Protein AF-A0A6V7I7L4-F1 (afdb_monomer)

Nearest PDB structures (foldseek):
  5f0a-assembly1_A  TM=7.746E-01  e=5.379E-04  Plasmodium vivax Sal-1
  8x5l-assembly1_A  TM=7.995E-01  e=1.023E-03  Homo sapiens
  5dzc-assembly1_A-2  TM=7.788E-01  e=6.957E-04  Plasmodium vivax Sal-1
  8x5l-assembly2_B  TM=7.784E-01  e=5.737E-04  Homo sapiens
  4c34-assembly1_A  TM=7.798E-01  e=6.957E-04  Bos taurus

Radius of gyration: 16.45 Å; Cα contacts (8 Å, |Δi|>4): 94; chains: 1; bounding box: 52×28×36 Å

Foldseek 3Di:
DDPPDPPDPPCPPCVLVVVLVVVVPDDDDPVQKDFDAWPDQDPQATWTWIARNVPRDIDIDGDDDPVSCVVVVCVVVVVVVVVVLVVVLVVVDVPDDHDSDDDDDD

Secondary structure (DSSP, 8-state):
-------------THHHHHHHHHTTS---GGGEEEEEEEEEETTEEEEEEEETTT--EEEEEE--HHHHHHTT-HHHHHHHHHHHHHHTTTT-TTSPPP-------

Solvent-accessible surface area (backbone atoms only — not comparable to full-atom values): 6859 Å² total; per-residue (Å²): 133,86,83,76,72,79,88,62,80,81,70,75,64,63,61,68,56,62,51,41,71,60,50,80,77,50,90,71,54,74,83,54,40,46,81,74,48,77,77,46,77,58,95,88,29,37,30,29,38,25,29,35,65,92,78,65,48,78,46,76,47,76,47,70,58,68,68,62,35,59,77,65,72,38,58,67,59,52,55,49,53,52,51,52,41,61,59,54,42,74,72,59,48,92,90,53,91,68,69,88,80,89,73,80,79,135

InterPro domains:
  IPR000719 Protein kinase domain [PF00069] (34-105)
  IPR000719 Protein kinase domain [PS50011] (33-106)
  IPR011009 Protein kinase-like domain superfamily [SSF56112] (16-106)
  IPR017441 Protein kinase, ATP binding site [PS00107] (39-62)
  IPR050236 Serine/threonine-protein kinases, AGC [PTHR24356] (18-106)

Organism: NCBI:txid1563983

pLDDT: mean 81.62, std 20.71, range [37.12, 98.44]

Sequence (106 aa):
VVYESPSRPLQYRDSAYESRRHSQMTGMTLDNFRLLSVLGRGHFGKVILSQYRNTGEYFAIKALKKGDIIARDEVESLLSEKRIFEVANTTRHPFLVNLFACFQTE

Structure (mmCIF, N/CA/C/O backbone):
data_AF-A0A6V7I7L4-F1
#
_entry.id   AF-A0A6V7I7L4-F1
#
loop_
_atom_site.group_PDB
_atom_site.id
_atom_site.type_symbol
_atom_site.label_atom_id
_atom_site.label_alt_id
_atom_site.label_comp_id
_atom_site.label_asym_id
_atom_site.label_entity_id
_atom_site.label_seq_id
_atom_site.pdbx_PDB_ins_code
_atom_site.Cartn_x
_atom_site.Cartn_y
_atom_site.Cartn_z
_atom_site.occupancy
_atom_site.B_iso_or_equiv
_atom_site.auth_seq_id
_atom_site.auth_comp_id
_atom_site.auth_asym_id
_atom_site.auth_atom_id
_atom_site.pdbx_PDB_model_num
ATOM 1 N N . VAL A 1 1 ? -40.081 15.263 5.969 1.00 40.69 1 VAL A N 1
ATOM 2 C CA . VAL A 1 1 ? -39.407 13.978 6.262 1.00 40.69 1 VAL A CA 1
ATOM 3 C C . VAL A 1 1 ? -38.221 14.300 7.145 1.00 40.69 1 VAL A C 1
ATOM 5 O O . VAL A 1 1 ? -37.314 14.983 6.690 1.00 40.69 1 VAL A O 1
ATOM 8 N N . VAL A 1 2 ? -38.300 13.953 8.428 1.00 37.12 2 VAL A N 1
ATOM 9 C CA . VAL A 1 2 ? -37.201 14.157 9.378 1.00 37.12 2 VAL A CA 1
ATOM 10 C C . VAL A 1 2 ? -36.126 13.134 9.022 1.00 37.12 2 VAL A C 1
ATOM 12 O O . VAL A 1 2 ? -36.387 11.936 9.078 1.00 37.12 2 VAL A O 1
ATOM 15 N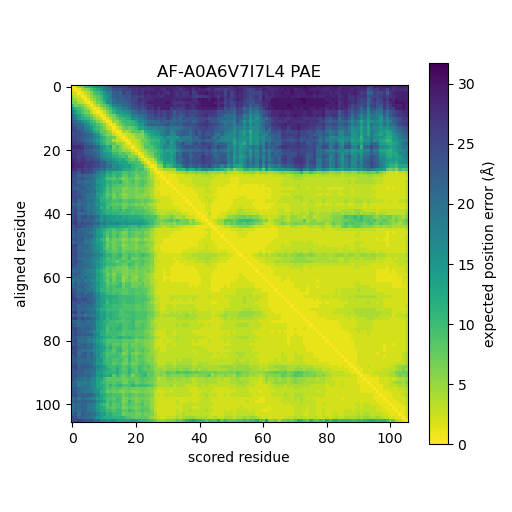 N . TYR A 1 3 ? -34.955 13.592 8.582 1.00 38.81 3 TYR A N 1
ATOM 16 C CA . TYR A 1 3 ? -33.780 12.729 8.507 1.00 38.81 3 TYR A CA 1
ATOM 17 C C . TYR A 1 3 ? -33.275 12.546 9.939 1.00 38.81 3 TYR A C 1
ATOM 19 O O . TYR A 1 3 ? -32.570 13.401 10.471 1.00 38.81 3 TYR A O 1
ATOM 27 N N . GLU A 1 4 ? -33.677 11.455 10.588 1.00 37.50 4 GLU A N 1
ATOM 28 C CA . GLU A 1 4 ? -32.978 10.987 11.779 1.00 37.50 4 GLU A CA 1
ATOM 29 C C . GLU A 1 4 ? -31.619 10.446 11.339 1.00 37.50 4 GLU A C 1
ATOM 31 O O . GLU A 1 4 ? -31.506 9.380 10.730 1.00 37.50 4 GLU A O 1
ATOM 36 N N . SER A 1 5 ? -30.571 11.218 11.614 1.00 41.53 5 SER A N 1
ATOM 37 C CA . SER A 1 5 ? -29.198 10.738 11.522 1.00 41.53 5 SER A CA 1
ATOM 38 C C . SER A 1 5 ? -29.043 9.552 12.478 1.00 41.53 5 SER A C 1
ATOM 40 O O . SER A 1 5 ? -29.268 9.734 13.677 1.00 41.53 5 SER A O 1
ATOM 42 N N . PRO A 1 6 ? -28.649 8.351 12.015 1.00 43.12 6 PRO A N 1
ATOM 43 C CA . PRO A 1 6 ? -28.367 7.258 12.927 1.00 43.12 6 PRO A CA 1
ATOM 44 C C . PRO A 1 6 ? -27.200 7.677 13.822 1.00 43.12 6 PRO A C 1
ATOM 46 O O . PRO A 1 6 ? -26.060 7.818 13.382 1.00 43.12 6 PRO A O 1
ATOM 49 N N . SER A 1 7 ? -27.505 7.884 15.099 1.00 45.16 7 SER A N 1
ATOM 50 C CA . SER A 1 7 ? -26.589 8.174 16.197 1.00 45.16 7 SER A CA 1
ATOM 51 C C . SER A 1 7 ? -25.777 6.930 16.560 1.00 45.16 7 SER A C 1
ATOM 53 O O . SER A 1 7 ? -25.803 6.424 17.677 1.00 45.16 7 SER A O 1
ATOM 55 N N . ARG A 1 8 ? -25.011 6.415 15.598 1.00 38.78 8 ARG A N 1
ATOM 56 C CA . ARG A 1 8 ? -23.811 5.644 15.904 1.00 38.78 8 ARG A CA 1
ATOM 57 C C . ARG A 1 8 ? -22.645 6.567 15.606 1.00 38.78 8 ARG A C 1
ATOM 59 O O . ARG A 1 8 ? -22.391 6.827 14.430 1.00 38.78 8 ARG A O 1
ATOM 66 N N . PRO A 1 9 ? -21.925 7.067 16.625 1.00 38.00 9 PRO A N 1
ATOM 67 C CA . PRO A 1 9 ? -20.600 7.578 16.357 1.00 38.00 9 PRO A CA 1
ATOM 68 C C . PRO A 1 9 ? -19.876 6.438 15.644 1.00 38.00 9 PRO A C 1
ATOM 70 O O . PRO A 1 9 ? -19.789 5.329 16.180 1.00 38.00 9 PRO A O 1
ATOM 73 N N . LEU A 1 10 ? -19.399 6.680 14.425 1.00 40.56 10 LEU A N 1
ATOM 74 C CA . LEU A 1 10 ? -18.286 5.912 13.898 1.00 40.56 10 LEU A CA 1
ATOM 75 C C . LEU A 1 10 ? -17.142 6.191 14.872 1.00 40.56 10 LEU A C 1
ATOM 77 O O . LEU A 1 10 ? -16.361 7.118 14.682 1.00 40.56 10 LEU A O 1
ATOM 81 N N . GLN A 1 11 ? -17.091 5.436 15.971 1.00 39.91 11 GLN A N 1
ATOM 82 C CA . GLN A 1 11 ? -15.882 5.269 16.746 1.00 39.91 11 GLN A CA 1
ATOM 83 C C . GLN A 1 11 ? -14.930 4.575 15.782 1.00 39.91 11 GLN A C 1
ATOM 85 O O . GLN A 1 11 ? -14.872 3.348 15.711 1.00 39.91 11 GLN A O 1
ATOM 90 N N . TYR A 1 12 ? -14.257 5.373 14.955 1.00 46.50 12 TYR A N 1
ATOM 91 C CA . TYR A 1 12 ? -13.029 4.988 14.297 1.00 46.50 12 TYR A CA 1
ATOM 92 C C . TYR A 1 12 ? -12.099 4.620 15.448 1.00 46.50 12 TYR A C 1
ATOM 94 O O . TYR A 1 12 ? -11.525 5.498 16.090 1.00 46.50 12 TYR A O 1
ATOM 102 N N . ARG A 1 13 ? -12.128 3.341 15.845 1.00 47.03 13 ARG A N 1
ATOM 103 C CA . ARG A 1 13 ? -11.440 2.862 17.037 1.00 47.03 13 ARG A CA 1
ATOM 104 C C . ARG A 1 13 ? -9.982 3.267 16.882 1.00 47.03 13 ARG A C 1
ATOM 106 O O . ARG A 1 13 ? -9.327 2.932 15.898 1.00 47.03 13 ARG A O 1
ATOM 113 N N . ASP A 1 14 ? -9.481 3.981 17.879 1.00 52.31 14 ASP A N 1
ATOM 114 C CA . ASP A 1 14 ? -8.089 4.421 17.977 1.00 52.31 14 ASP A CA 1
ATOM 115 C C . ASP A 1 14 ? -7.121 3.231 18.205 1.00 52.31 14 ASP A C 1
ATOM 117 O O . ASP A 1 14 ? -5.934 3.414 18.466 1.00 52.31 14 ASP A O 1
ATOM 121 N N . SER A 1 15 ? -7.595 1.986 18.057 1.00 51.31 15 SER A N 1
ATOM 122 C CA . SER A 1 15 ? -6.812 0.745 18.116 1.00 51.31 15 SER A CA 1
ATOM 123 C C . SER A 1 15 ? -5.697 0.706 17.067 1.00 51.31 15 SER A C 1
ATOM 125 O O . SER A 1 15 ? -4.597 0.222 17.344 1.00 51.31 15 SER A O 1
ATOM 127 N N . ALA A 1 16 ? -5.913 1.325 15.904 1.00 51.28 16 ALA A N 1
ATOM 128 C CA . ALA A 1 16 ? -4.873 1.524 14.900 1.00 51.28 16 ALA A CA 1
ATOM 129 C C . ALA A 1 16 ? -3.788 2.532 15.348 1.00 51.28 16 ALA A C 1
ATOM 131 O O . ALA A 1 16 ? -2.686 2.547 14.795 1.00 51.28 16 ALA A O 1
ATOM 132 N N . TYR A 1 17 ? -4.057 3.418 16.319 1.00 52.59 17 TYR A N 1
ATOM 133 C CA . TYR A 1 17 ? -3.048 4.321 16.894 1.00 52.59 17 TYR A CA 1
ATOM 134 C C . TYR A 1 17 ? -2.179 3.651 17.951 1.00 52.59 17 TYR A C 1
ATOM 136 O O . TYR A 1 17 ? -0.958 3.779 17.882 1.00 52.59 17 TYR A O 1
ATOM 144 N N . GLU A 1 18 ? -2.763 2.872 18.858 1.00 53.34 18 GLU A N 1
ATOM 145 C CA . GLU A 1 18 ? -1.975 2.094 19.823 1.00 53.34 18 GLU A CA 1
ATOM 146 C C . GLU A 1 18 ? -1.115 1.035 19.117 1.00 53.34 18 GLU A C 1
ATOM 148 O O . GLU A 1 18 ? 0.079 0.903 19.396 1.00 53.34 18 GLU A O 1
ATOM 153 N N . SER A 1 19 ? -1.666 0.379 18.090 1.00 52.88 19 SER A N 1
ATOM 154 C CA . SER A 1 19 ? -0.928 -0.584 17.260 1.00 52.88 19 SER A CA 1
ATOM 155 C C . SER A 1 19 ? 0.261 0.042 16.516 1.00 52.88 19 SER A C 1
ATOM 157 O O . SER A 1 19 ? 1.257 -0.637 16.260 1.00 52.88 19 SER A O 1
ATOM 159 N N . ARG A 1 20 ? 0.207 1.349 16.207 1.00 54.81 20 ARG A N 1
ATOM 160 C CA . ARG A 1 20 ? 1.286 2.085 15.520 1.00 54.81 20 ARG A CA 1
ATOM 161 C C . ARG A 1 20 ? 2.528 2.296 16.376 1.00 54.81 20 ARG A C 1
ATOM 163 O O . ARG A 1 20 ? 3.628 2.246 15.833 1.00 54.81 20 ARG A O 1
ATOM 170 N N . ARG A 1 21 ? 2.382 2.495 17.692 1.00 52.31 21 ARG A N 1
ATOM 171 C CA . ARG A 1 21 ? 3.539 2.606 18.603 1.00 52.31 21 ARG A CA 1
ATOM 172 C C . ARG A 1 21 ? 4.337 1.301 18.661 1.00 52.31 21 ARG A C 1
ATOM 174 O O . ARG A 1 21 ? 5.554 1.355 18.775 1.00 52.31 21 ARG A O 1
ATOM 181 N N . HIS A 1 22 ? 3.669 0.156 18.521 1.00 47.00 22 HIS A N 1
ATOM 182 C CA . HIS A 1 22 ? 4.328 -1.152 18.450 1.00 47.00 22 HIS A CA 1
ATOM 183 C C . HIS A 1 22 ? 4.889 -1.463 17.052 1.00 47.00 22 HIS A C 1
ATOM 185 O O . HIS A 1 22 ? 5.994 -1.985 16.924 1.00 47.00 22 HIS A O 1
ATOM 191 N N . SER A 1 23 ? 4.157 -1.105 15.993 1.00 50.69 23 SER A N 1
ATOM 192 C CA . SER A 1 23 ? 4.523 -1.426 14.607 1.00 50.69 23 SER A CA 1
ATOM 193 C C . SER A 1 23 ? 5.687 -0.604 14.047 1.00 50.69 23 SER A C 1
ATOM 195 O O . SER A 1 23 ? 6.407 -1.119 13.194 1.00 50.69 23 SER A O 1
ATOM 197 N N . GLN A 1 24 ? 5.873 0.656 14.460 1.00 51.66 24 GLN A N 1
ATOM 198 C CA . GLN A 1 24 ? 6.946 1.491 13.902 1.00 51.66 24 GLN A CA 1
ATOM 199 C C . GLN A 1 24 ? 8.352 1.060 14.351 1.00 51.66 24 GLN A C 1
ATOM 201 O O . GLN A 1 24 ? 9.328 1.510 13.760 1.00 51.66 24 GLN A O 1
ATOM 206 N N . MET A 1 25 ? 8.472 0.182 15.356 1.00 51.09 25 MET A N 1
ATOM 207 C CA . MET A 1 25 ? 9.769 -0.226 15.904 1.00 51.09 25 MET A CA 1
ATOM 208 C C . MET A 1 25 ? 10.219 -1.647 15.538 1.00 51.09 25 MET A C 1
ATOM 210 O O . MET A 1 25 ? 11.381 -1.963 15.773 1.00 51.09 25 MET A O 1
ATOM 214 N N . THR A 1 26 ? 9.375 -2.505 14.944 1.00 53.09 26 THR A N 1
ATOM 215 C CA . THR A 1 26 ? 9.774 -3.891 14.618 1.00 53.09 26 THR A CA 1
ATOM 216 C C . THR A 1 26 ? 9.117 -4.444 13.345 1.00 53.09 26 THR A C 1
ATOM 218 O O . THR A 1 26 ? 7.898 -4.498 13.232 1.00 53.09 26 THR A O 1
ATOM 221 N N . GLY A 1 27 ? 9.965 -4.856 12.393 1.00 70.31 27 GLY A N 1
ATOM 222 C CA . GLY A 1 27 ? 9.777 -5.900 11.370 1.00 70.31 27 GLY A CA 1
ATOM 223 C C . GLY A 1 27 ? 8.366 -6.301 10.932 1.00 70.31 27 GLY A C 1
ATOM 224 O O . GLY A 1 27 ? 8.051 -7.486 10.981 1.00 70.31 27 GLY A O 1
ATOM 225 N N . MET A 1 28 ? 7.529 -5.368 10.470 1.00 85.12 28 MET A N 1
ATOM 226 C CA . MET A 1 28 ? 6.257 -5.753 9.861 1.00 85.12 28 MET A CA 1
ATOM 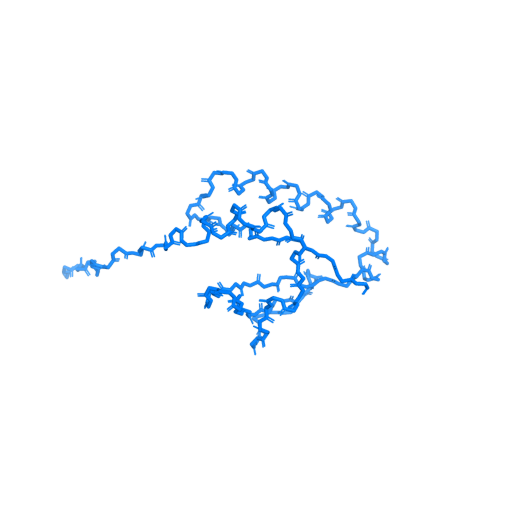227 C C . MET A 1 28 ? 6.501 -6.450 8.520 1.00 85.12 28 MET A C 1
ATOM 229 O O . MET A 1 28 ? 7.163 -5.905 7.637 1.00 85.12 28 MET A O 1
ATOM 233 N N . THR A 1 29 ? 5.933 -7.640 8.367 1.00 91.94 29 THR A N 1
ATOM 234 C CA . THR A 1 29 ? 6.012 -8.456 7.157 1.00 91.94 29 THR A CA 1
ATOM 235 C C . THR A 1 29 ? 4.617 -8.825 6.664 1.00 91.94 29 THR A C 1
ATOM 237 O O . THR A 1 29 ? 3.600 -8.603 7.331 1.00 91.94 29 THR A O 1
ATOM 240 N N . LEU A 1 30 ? 4.559 -9.429 5.477 1.00 93.69 30 LEU A N 1
ATOM 241 C CA . LEU A 1 30 ? 3.307 -9.920 4.911 1.00 93.69 30 LEU A CA 1
ATOM 242 C C . LEU A 1 30 ? 2.655 -11.002 5.791 1.00 93.69 30 LEU A C 1
ATOM 244 O O . LEU A 1 30 ? 1.429 -11.096 5.823 1.00 93.69 30 LEU A O 1
ATOM 248 N N . ASP A 1 31 ? 3.447 -11.762 6.552 1.00 94.31 31 ASP A N 1
ATOM 249 C CA . ASP A 1 31 ? 2.965 -12.863 7.396 1.00 94.31 31 ASP A CA 1
ATOM 250 C C . ASP A 1 31 ? 2.105 -12.383 8.563 1.00 94.31 31 ASP A C 1
ATOM 252 O O . ASP A 1 31 ? 1.226 -13.110 9.038 1.00 94.31 31 ASP A O 1
ATOM 256 N N . ASN A 1 32 ? 2.285 -11.129 8.991 1.00 93.88 32 ASN A N 1
ATOM 257 C CA . ASN A 1 32 ? 1.429 -10.522 10.004 1.00 93.88 32 ASN A CA 1
ATOM 258 C C . ASN A 1 32 ? -0.007 -10.288 9.508 1.00 93.88 32 ASN A C 1
ATOM 260 O O . ASN A 1 32 ? -0.883 -9.945 10.307 1.00 93.88 32 ASN A O 1
ATOM 264 N N . PHE A 1 33 ? -0.272 -10.485 8.216 1.00 95.81 33 PHE A N 1
ATOM 265 C CA . PHE A 1 33 ? -1.573 -10.286 7.605 1.00 95.81 33 PHE A CA 1
ATOM 266 C C . PHE A 1 33 ? -2.158 -11.598 7.088 1.00 95.81 33 PHE A C 1
ATOM 268 O O . PHE A 1 33 ? -1.480 -12.488 6.575 1.00 95.81 33 PHE A O 1
ATOM 275 N N . ARG A 1 34 ? -3.477 -11.713 7.202 1.00 98.00 34 ARG A N 1
ATOM 276 C CA . ARG A 1 34 ? -4.266 -12.703 6.479 1.00 98.00 34 ARG A CA 1
ATOM 277 C C . ARG A 1 34 ? -4.854 -12.025 5.249 1.00 98.00 34 ARG A C 1
ATOM 279 O O . ARG A 1 34 ? -5.705 -11.151 5.388 1.00 98.00 34 ARG A O 1
ATOM 286 N N . LEU A 1 35 ? -4.417 -12.430 4.061 1.00 97.81 35 LEU A N 1
ATOM 287 C CA . LEU A 1 35 ? -4.961 -11.932 2.796 1.00 97.81 35 LEU A CA 1
ATOM 288 C C . LEU A 1 35 ? -6.326 -12.583 2.538 1.00 97.81 35 LEU A C 1
ATOM 290 O O . LEU A 1 35 ? -6.439 -13.806 2.594 1.00 97.81 35 LEU A O 1
ATOM 294 N N . LEU A 1 36 ? -7.358 -11.776 2.287 1.00 98.19 36 LEU A N 1
ATOM 295 C CA . LEU A 1 36 ? -8.744 -12.247 2.193 1.00 98.19 36 LEU A CA 1
ATOM 296 C C . LEU A 1 36 ? -9.268 -12.216 0.760 1.00 98.19 36 LEU A C 1
ATOM 298 O O . LEU A 1 36 ? -9.649 -13.246 0.213 1.00 98.19 36 LEU A O 1
ATOM 302 N N . SER A 1 37 ? -9.295 -11.038 0.140 1.00 98.31 37 SER A N 1
ATOM 303 C CA . SER A 1 37 ? -9.868 -10.864 -1.195 1.00 98.31 37 SER A CA 1
ATOM 304 C C . SER A 1 37 ? -9.204 -9.719 -1.946 1.00 98.31 37 SER A C 1
ATOM 306 O O . SER A 1 37 ? -8.545 -8.859 -1.365 1.00 98.31 37 SER A O 1
ATOM 308 N N . VAL A 1 38 ? -9.348 -9.710 -3.269 1.00 98.38 38 VAL A N 1
ATOM 309 C CA . VAL A 1 38 ? -8.831 -8.620 -4.100 1.00 98.38 38 VAL A CA 1
ATOM 310 C C . VAL A 1 38 ? -9.908 -7.558 -4.237 1.00 98.38 38 VAL A C 1
ATOM 312 O O . VAL A 1 38 ? -10.984 -7.851 -4.746 1.00 98.38 38 VAL A O 1
ATOM 315 N N . LEU A 1 39 ? -9.592 -6.336 -3.814 1.00 98.00 39 LEU A N 1
ATOM 316 C CA . LEU A 1 39 ? -10.475 -5.175 -3.927 1.00 98.00 39 LEU A CA 1
ATOM 317 C C . LEU A 1 39 ? -10.339 -4.486 -5.288 1.00 98.00 39 LEU A C 1
ATOM 319 O O . LEU A 1 39 ? -11.307 -3.940 -5.803 1.00 98.00 39 LEU A O 1
ATOM 323 N N . GLY A 1 40 ? -9.146 -4.525 -5.886 1.00 97.62 40 GLY A N 1
ATOM 324 C CA . GLY A 1 40 ? -8.894 -3.877 -7.169 1.00 97.62 40 GLY A CA 1
ATOM 325 C C . GLY A 1 40 ? -7.590 -4.315 -7.826 1.00 97.62 40 GLY A C 1
ATOM 326 O O . GLY A 1 40 ? -6.664 -4.799 -7.169 1.00 97.62 40 GLY A O 1
ATOM 327 N N . ARG A 1 41 ? -7.531 -4.153 -9.149 1.00 97.00 41 ARG A N 1
ATOM 328 C CA . ARG A 1 41 ? -6.339 -4.345 -9.983 1.00 97.00 41 ARG A CA 1
ATOM 329 C C . ARG A 1 41 ? -6.265 -3.190 -10.970 1.00 97.00 41 ARG A C 1
ATOM 331 O O . ARG A 1 41 ? -7.281 -2.847 -11.565 1.00 97.00 41 ARG A O 1
ATOM 338 N N . GLY A 1 42 ? -5.085 -2.620 -11.159 1.00 92.75 42 GLY A N 1
ATOM 339 C CA . GLY A 1 42 ? -4.890 -1.554 -12.131 1.00 92.75 42 GLY A CA 1
ATOM 340 C C . GLY A 1 42 ? -3.422 -1.244 -12.368 1.00 92.75 42 GLY A C 1
ATOM 341 O O . GLY A 1 42 ? -2.538 -1.971 -11.913 1.00 92.75 42 GLY A O 1
ATOM 342 N N . HIS A 1 43 ? -3.177 -0.133 -13.064 1.00 87.38 43 HIS A N 1
ATOM 343 C CA . HIS A 1 43 ? -1.828 0.344 -13.374 1.00 87.38 43 HIS A CA 1
ATOM 344 C C . HIS A 1 43 ? -0.959 0.499 -12.117 1.00 87.38 43 HIS A C 1
ATOM 346 O O . HIS A 1 43 ? 0.211 0.127 -12.127 1.00 87.38 43 HIS A O 1
ATOM 352 N N . PHE A 1 44 ? -1.572 0.962 -11.024 1.00 82.62 44 PHE A N 1
ATOM 353 C CA . PHE A 1 44 ? -0.943 1.204 -9.723 1.00 82.62 44 PHE A CA 1
ATOM 354 C C . PHE A 1 44 ? -0.852 -0.047 -8.832 1.00 82.62 44 PHE A C 1
ATOM 356 O O . PHE A 1 44 ? -0.713 0.069 -7.615 1.00 82.62 44 PHE A O 1
ATOM 363 N N . GLY A 1 45 ? -0.979 -1.243 -9.409 1.00 94.00 45 GLY A N 1
ATOM 364 C CA . GLY A 1 45 ? -0.827 -2.510 -8.701 1.00 94.00 45 GLY A CA 1
ATOM 365 C C . GLY A 1 45 ? -2.138 -3.170 -8.277 1.00 94.00 45 GLY A C 1
ATOM 366 O O . GLY A 1 45 ? -3.208 -2.968 -8.861 1.00 94.00 45 GLY A O 1
ATOM 367 N N . LYS A 1 46 ? -2.031 -4.041 -7.271 1.00 97.62 46 LYS A N 1
ATOM 368 C CA . LYS A 1 46 ? -3.120 -4.888 -6.770 1.00 97.62 46 LYS A CA 1
ATOM 369 C C . LYS A 1 46 ? -3.475 -4.479 -5.348 1.00 97.62 46 LYS A C 1
ATOM 371 O O . LYS A 1 46 ? -2.606 -4.469 -4.485 1.00 97.62 46 LYS A O 1
ATOM 376 N N . VAL A 1 47 ? -4.749 -4.206 -5.090 1.00 98.19 47 VAL A N 1
ATOM 377 C CA . VAL A 1 47 ? -5.238 -3.867 -3.748 1.00 98.19 47 VAL A CA 1
ATOM 378 C C . VAL A 1 47 ? -5.937 -5.077 -3.142 1.00 98.19 47 VAL A C 1
ATOM 380 O O . VAL A 1 47 ? -6.846 -5.646 -3.750 1.00 98.19 47 VAL A O 1
ATOM 383 N N . ILE A 1 48 ? -5.498 -5.489 -1.956 1.00 98.44 48 ILE A N 1
ATOM 384 C CA . ILE A 1 48 ? -5.937 -6.715 -1.284 1.00 98.44 48 ILE A CA 1
ATOM 385 C C . ILE A 1 48 ? -6.540 -6.358 0.076 1.00 98.44 48 ILE A C 1
ATOM 387 O O . ILE A 1 48 ? -5.866 -5.756 0.913 1.00 98.44 48 ILE A O 1
ATOM 391 N N . LEU A 1 49 ? -7.787 -6.766 0.316 1.00 98.44 49 LEU A N 1
ATOM 392 C CA . LEU A 1 49 ? -8.386 -6.751 1.646 1.00 98.44 49 LEU A CA 1
ATOM 393 C C . LEU A 1 49 ? -7.636 -7.747 2.522 1.00 98.44 49 LEU A C 1
ATOM 395 O O . LEU A 1 49 ? -7.546 -8.931 2.190 1.00 98.44 49 LEU A O 1
ATOM 399 N N . SER A 1 50 ? -7.114 -7.261 3.636 1.00 98.25 50 SER A N 1
ATOM 400 C CA . SER A 1 50 ? -6.264 -8.034 4.528 1.00 98.25 50 SER A CA 1
ATOM 401 C C . SER A 1 50 ? -6.653 -7.777 5.972 1.00 98.25 50 SER A C 1
ATOM 403 O O . SER A 1 50 ? -7.005 -6.660 6.332 1.00 98.25 50 SER A O 1
ATOM 405 N N . GLN A 1 51 ? -6.581 -8.804 6.807 1.00 96.88 51 GLN A N 1
ATOM 406 C CA . GLN A 1 51 ? -6.799 -8.678 8.242 1.00 96.88 51 GLN A CA 1
ATOM 407 C C . GLN A 1 51 ? -5.454 -8.738 8.963 1.00 96.88 51 GLN A C 1
ATOM 409 O O . GLN A 1 51 ? -4.696 -9.689 8.766 1.00 96.88 51 GLN A O 1
ATOM 414 N N . TYR A 1 52 ? -5.149 -7.743 9.794 1.00 94.44 52 TYR A N 1
ATOM 415 C CA . TYR A 1 52 ? -3.970 -7.773 10.652 1.00 94.44 52 TYR A CA 1
ATOM 416 C C . TYR A 1 52 ? -4.187 -8.802 11.759 1.00 94.44 52 TYR A C 1
ATOM 418 O O . TYR A 1 52 ? -5.143 -8.710 12.527 1.00 94.44 52 TYR A O 1
ATOM 426 N N . ARG A 1 53 ? -3.317 -9.812 11.833 1.00 93.19 53 ARG A N 1
ATOM 427 C CA . ARG A 1 53 ? -3.524 -10.978 12.704 1.00 93.19 53 ARG A CA 1
ATOM 428 C C . ARG A 1 53 ? -3.556 -10.620 14.185 1.00 93.19 53 ARG A C 1
ATOM 430 O O . ARG A 1 53 ? -4.297 -11.251 14.926 1.00 93.19 53 ARG A O 1
ATOM 437 N N . ASN A 1 54 ? -2.772 -9.624 14.599 1.00 88.25 54 ASN A N 1
ATOM 438 C CA . ASN A 1 54 ? -2.641 -9.261 16.008 1.00 88.25 54 ASN A CA 1
ATOM 439 C C . ASN A 1 54 ? -3.918 -8.620 16.575 1.00 88.25 54 ASN A C 1
ATOM 441 O O . ASN A 1 54 ? -4.294 -8.899 17.706 1.00 88.25 54 ASN A O 1
ATOM 445 N N . THR A 1 55 ? -4.590 -7.764 15.797 1.00 88.88 55 THR A N 1
ATOM 446 C CA . THR A 1 55 ? -5.760 -7.003 16.279 1.00 88.88 55 THR A CA 1
ATOM 447 C C . THR A 1 55 ? -7.080 -7.439 1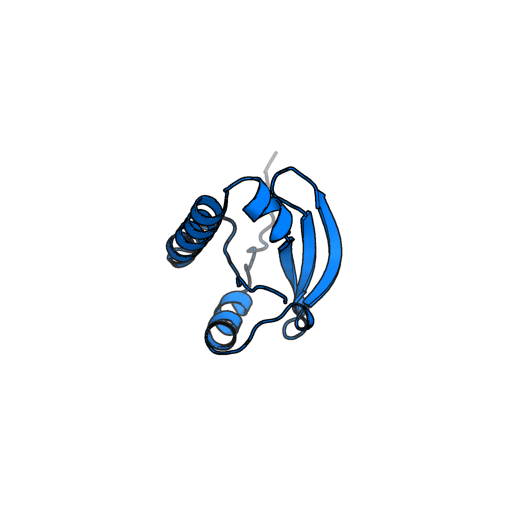5.656 1.00 88.88 55 THR A C 1
ATOM 449 O O . THR A 1 55 ? -8.144 -7.070 16.146 1.00 88.88 55 THR A O 1
ATOM 452 N N . GLY A 1 56 ? -7.039 -8.197 14.561 1.00 90.75 56 GLY A N 1
ATOM 453 C CA . GLY A 1 56 ? -8.218 -8.524 13.767 1.00 90.75 56 GLY A CA 1
ATOM 454 C C . GLY A 1 56 ? -8.747 -7.355 12.928 1.00 90.75 56 GLY A C 1
ATOM 455 O O . GLY A 1 56 ? -9.778 -7.515 12.272 1.00 90.75 56 GLY A O 1
ATOM 456 N N . GLU A 1 57 ? -8.067 -6.203 12.921 1.00 92.31 57 GLU A N 1
ATOM 457 C CA . GLU A 1 57 ? -8.452 -5.037 12.123 1.00 92.31 57 GLU A CA 1
ATOM 458 C C . GLU A 1 57 ? -8.226 -5.274 10.628 1.00 92.31 57 GLU A C 1
ATOM 460 O O . GLU A 1 57 ? -7.297 -5.971 10.212 1.00 92.31 57 GLU A O 1
ATOM 465 N N . TYR A 1 58 ? -9.088 -4.672 9.813 1.00 95.94 58 TYR A N 1
ATOM 466 C CA . TYR A 1 58 ? -9.054 -4.806 8.363 1.00 95.94 58 TYR A CA 1
ATOM 467 C C . TYR A 1 58 ? -8.318 -3.632 7.721 1.00 95.94 58 TYR A C 1
ATOM 469 O O . TYR A 1 58 ? -8.532 -2.475 8.073 1.00 95.94 58 TYR A O 1
ATOM 477 N N . PHE A 1 59 ? -7.496 -3.947 6.726 1.00 96.69 59 PHE A N 1
ATOM 478 C CA . PHE A 1 59 ? -6.690 -3.009 5.959 1.00 96.69 59 PHE A CA 1
ATOM 479 C C . PHE A 1 59 ? -6.769 -3.326 4.465 1.00 96.69 59 PHE A C 1
ATOM 481 O O . PHE A 1 59 ? -7.053 -4.454 4.055 1.00 96.69 59 PHE A O 1
ATOM 488 N N . ALA A 1 60 ? -6.464 -2.326 3.643 1.00 97.50 60 ALA A N 1
ATOM 489 C CA . ALA A 1 60 ? -6.212 -2.504 2.222 1.00 97.50 60 ALA A CA 1
ATOM 490 C C . ALA A 1 60 ? -4.698 -2.459 1.976 1.00 97.50 60 ALA A C 1
ATOM 492 O O . ALA A 1 60 ? -4.059 -1.439 2.221 1.00 97.50 60 ALA A O 1
ATOM 493 N N . ILE A 1 61 ? -4.121 -3.558 1.488 1.00 97.12 61 ILE A N 1
ATOM 494 C CA . ILE A 1 61 ? -2.704 -3.622 1.110 1.00 97.12 61 ILE A CA 1
ATOM 495 C C . ILE A 1 61 ? -2.587 -3.342 -0.387 1.00 97.12 61 ILE A C 1
ATOM 497 O O . ILE A 1 61 ? -3.103 -4.115 -1.197 1.00 97.12 61 ILE A O 1
ATOM 501 N N . LYS A 1 62 ? -1.895 -2.259 -0.758 1.00 96.94 62 LYS A N 1
ATOM 502 C CA . LYS A 1 62 ? -1.480 -1.971 -2.140 1.00 96.94 62 LYS A CA 1
ATOM 503 C C . LYS A 1 62 ? -0.164 -2.705 -2.417 1.00 96.94 62 LYS A C 1
ATOM 505 O O . LYS A 1 62 ? 0.885 -2.310 -1.923 1.00 96.94 62 LYS A O 1
ATOM 510 N N . ALA A 1 63 ? -0.231 -3.788 -3.186 1.00 96.88 63 ALA A N 1
ATOM 511 C CA . ALA A 1 63 ? 0.916 -4.590 -3.593 1.00 96.88 63 ALA A CA 1
ATOM 512 C C . ALA A 1 63 ? 1.410 -4.168 -4.985 1.00 96.88 63 ALA A C 1
ATOM 514 O O . ALA A 1 63 ? 0.653 -4.189 -5.963 1.00 96.88 63 ALA A O 1
ATOM 515 N N . LEU A 1 64 ? 2.694 -3.824 -5.060 1.00 96.50 64 LEU A N 1
ATOM 516 C CA . LEU A 1 64 ? 3.404 -3.408 -6.268 1.00 96.50 64 LEU A CA 1
ATOM 517 C C . LEU A 1 64 ? 4.554 -4.382 -6.543 1.00 96.50 64 LEU A C 1
ATOM 519 O O . LEU A 1 64 ? 5.214 -4.842 -5.612 1.00 96.50 64 LEU A O 1
ATOM 523 N N . LYS A 1 65 ? 4.806 -4.703 -7.814 1.00 95.31 65 LYS A N 1
ATOM 524 C CA . LYS A 1 65 ? 5.923 -5.570 -8.207 1.00 95.31 65 LYS A CA 1
ATOM 525 C C . LYS A 1 65 ? 7.167 -4.724 -8.462 1.00 95.31 65 LYS A C 1
ATOM 527 O O . LYS A 1 65 ? 7.130 -3.851 -9.322 1.00 95.31 65 LYS A O 1
ATOM 532 N N . LYS A 1 66 ? 8.279 -5.024 -7.778 1.00 94.69 66 LYS A N 1
ATOM 533 C CA . LYS A 1 66 ? 9.558 -4.303 -7.956 1.00 94.69 66 LYS A CA 1
ATOM 534 C C . LYS A 1 66 ? 10.014 -4.279 -9.420 1.00 94.69 66 LYS A C 1
ATOM 536 O O . LYS A 1 66 ? 10.402 -3.229 -9.910 1.00 94.69 66 LYS A O 1
ATOM 541 N N . GLY A 1 67 ? 9.907 -5.411 -10.122 1.00 95.19 67 GLY A N 1
ATOM 542 C CA . GLY A 1 67 ? 10.275 -5.507 -11.538 1.00 95.19 67 GLY A CA 1
ATOM 543 C C . GLY A 1 67 ? 9.490 -4.546 -12.436 1.00 95.19 67 GLY A C 1
ATOM 544 O O . GLY A 1 67 ? 10.091 -3.885 -13.275 1.00 95.19 67 GLY A O 1
ATOM 545 N N . ASP A 1 68 ? 8.180 -4.402 -12.210 1.00 94.88 68 ASP A N 1
ATOM 546 C CA . ASP A 1 68 ? 7.334 -3.490 -12.992 1.00 94.88 68 ASP A CA 1
ATOM 547 C C . ASP A 1 68 ? 7.690 -2.021 -12.714 1.00 94.88 68 ASP A C 1
ATOM 549 O O . ASP A 1 68 ? 7.712 -1.213 -13.636 1.00 94.88 68 ASP A O 1
ATOM 553 N N . ILE A 1 69 ? 8.000 -1.686 -11.456 1.00 95.75 69 ILE A N 1
ATOM 554 C CA . ILE A 1 69 ? 8.427 -0.335 -11.055 1.00 95.75 69 ILE A CA 1
ATOM 555 C C . ILE A 1 69 ? 9.757 0.028 -11.726 1.00 95.75 69 ILE A C 1
ATOM 557 O O . ILE A 1 69 ? 9.893 1.118 -12.272 1.00 95.75 69 ILE A O 1
ATOM 561 N N . ILE A 1 70 ? 10.728 -0.891 -11.705 1.00 96.00 70 ILE A N 1
ATOM 562 C CA . ILE A 1 70 ? 12.047 -0.690 -12.321 1.00 96.00 70 ILE A CA 1
ATOM 563 C C . ILE A 1 70 ? 11.915 -0.563 -13.840 1.00 96.00 70 ILE A C 1
ATOM 565 O O . ILE A 1 70 ? 12.486 0.346 -14.429 1.00 96.00 70 ILE A O 1
ATOM 569 N N . ALA A 1 71 ? 11.129 -1.433 -14.479 1.00 96.38 71 ALA A N 1
ATOM 570 C CA . ALA A 1 71 ? 10.934 -1.411 -15.928 1.00 96.38 71 ALA A CA 1
ATOM 571 C C . ALA A 1 71 ? 10.289 -0.110 -16.441 1.00 96.38 71 ALA A C 1
ATOM 573 O O . ALA A 1 71 ? 10.434 0.215 -17.617 1.00 96.38 71 ALA A O 1
ATOM 574 N N . ARG A 1 72 ? 9.570 0.617 -15.577 1.00 95.12 72 ARG A N 1
ATOM 575 C CA . ARG A 1 72 ? 8.924 1.900 -15.889 1.00 95.12 72 ARG A CA 1
ATOM 576 C C . ARG A 1 72 ? 9.709 3.123 -15.415 1.00 95.12 72 ARG A C 1
ATOM 578 O O . ARG A 1 72 ? 9.236 4.231 -15.626 1.00 95.12 72 ARG A O 1
ATOM 585 N N . ASP A 1 73 ? 10.861 2.927 -14.774 1.00 96.94 73 ASP A N 1
ATOM 586 C CA . ASP A 1 73 ? 11.652 3.998 -14.154 1.00 96.94 73 ASP A CA 1
ATOM 587 C C . ASP A 1 73 ? 10.862 4.815 -13.101 1.00 96.94 73 ASP A C 1
ATOM 589 O O . ASP A 1 73 ? 11.017 6.021 -12.940 1.00 96.94 73 ASP A O 1
ATOM 593 N N . GLU A 1 74 ? 9.971 4.150 -12.351 1.00 96.62 74 GLU A N 1
ATOM 594 C CA . GLU A 1 74 ? 9.050 4.797 -11.394 1.00 96.62 74 GLU A CA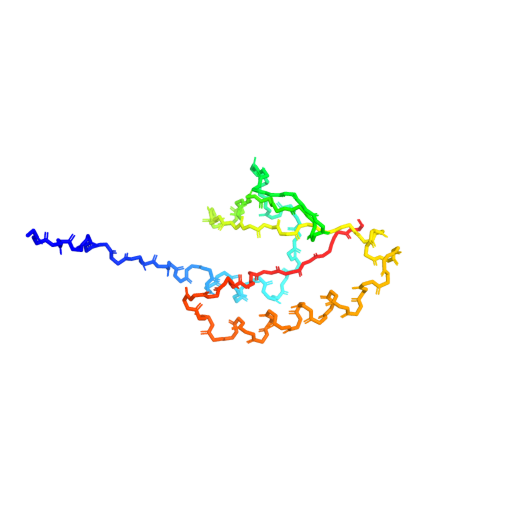 1
ATOM 595 C C . GLU A 1 74 ? 9.544 4.745 -9.932 1.00 96.62 74 GLU A C 1
ATOM 597 O O . GLU A 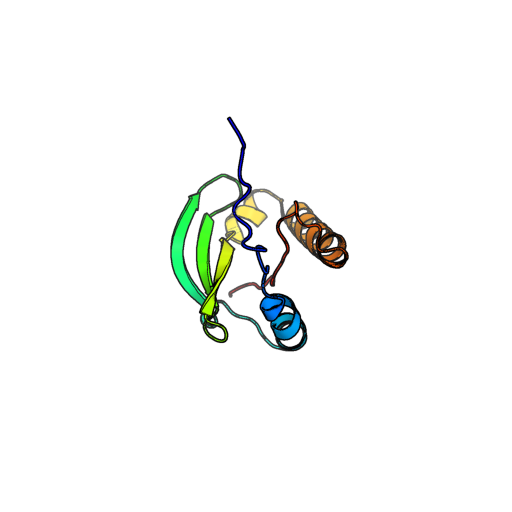1 74 ? 8.779 4.999 -8.997 1.00 96.62 74 GLU A O 1
ATOM 602 N N . VAL A 1 75 ? 10.819 4.415 -9.696 1.00 96.50 75 VAL A N 1
ATOM 603 C CA . VAL A 1 75 ? 11.368 4.227 -8.337 1.00 96.50 75 VAL A CA 1
ATOM 604 C C . VAL A 1 75 ? 11.267 5.508 -7.501 1.00 96.50 75 VAL A C 1
ATOM 606 O O . VAL A 1 75 ? 10.773 5.469 -6.372 1.00 96.50 75 VAL A O 1
ATOM 609 N N . GLU A 1 76 ? 11.685 6.655 -8.043 1.00 97.44 76 GLU A N 1
ATOM 610 C CA . GLU A 1 76 ? 11.623 7.939 -7.327 1.00 97.44 76 GLU A CA 1
ATOM 611 C C . GLU A 1 76 ? 10.185 8.393 -7.062 1.00 97.44 76 GLU A C 1
ATOM 613 O O . GLU A 1 76 ? 9.874 8.920 -5.988 1.00 97.44 76 GLU A O 1
ATOM 618 N N . SER A 1 77 ? 9.292 8.142 -8.022 1.00 96.31 77 SER A N 1
ATOM 619 C CA . SER A 1 77 ? 7.865 8.439 -7.891 1.00 96.31 77 SER A CA 1
ATOM 620 C C . SER A 1 77 ? 7.244 7.635 -6.744 1.00 96.31 77 SER A C 1
ATOM 622 O O . SER A 1 77 ? 6.571 8.199 -5.879 1.00 96.31 77 SER A O 1
ATOM 624 N N . LEU A 1 78 ? 7.566 6.339 -6.647 1.00 95.25 78 LEU A N 1
ATOM 625 C CA . LEU A 1 78 ? 7.117 5.476 -5.553 1.00 95.25 78 LEU A CA 1
ATOM 626 C C . LEU A 1 78 ? 7.634 5.937 -4.181 1.00 95.25 78 LEU A C 1
ATOM 628 O O . LEU A 1 78 ? 6.884 5.956 -3.202 1.00 95.25 78 LEU A O 1
ATOM 632 N N . LEU A 1 79 ? 8.914 6.313 -4.089 1.00 94.75 79 LEU A N 1
ATOM 633 C CA . LEU A 1 79 ? 9.495 6.830 -2.844 1.00 94.75 79 LEU A CA 1
ATOM 634 C C . LEU A 1 79 ? 8.859 8.166 -2.436 1.00 94.75 79 LEU A C 1
ATOM 636 O O . LEU A 1 79 ? 8.618 8.401 -1.248 1.00 94.75 79 LEU A O 1
ATOM 640 N N . SER A 1 80 ? 8.532 9.011 -3.413 1.00 97.12 80 SER A N 1
ATOM 641 C CA . SER A 1 80 ? 7.812 10.263 -3.185 1.00 97.12 80 SER A CA 1
ATOM 642 C C . SER A 1 80 ? 6.388 10.016 -2.684 1.00 97.12 80 SER A C 1
ATOM 644 O O . SER A 1 80 ? 5.982 10.635 -1.700 1.00 97.12 80 SER A O 1
ATOM 646 N N . GLU A 1 81 ? 5.656 9.063 -3.277 1.00 94.38 81 GLU A N 1
ATOM 647 C CA . GLU A 1 81 ? 4.325 8.645 -2.808 1.00 94.38 81 GLU A CA 1
ATOM 648 C C . GLU A 1 81 ? 4.379 8.216 -1.334 1.00 94.38 81 GLU A C 1
ATOM 650 O O . GLU A 1 81 ? 3.602 8.706 -0.510 1.00 94.38 81 GLU A O 1
ATOM 655 N N . LYS A 1 82 ? 5.348 7.361 -0.973 1.00 92.81 82 LYS A N 1
ATOM 656 C CA . LYS A 1 82 ? 5.553 6.922 0.415 1.00 92.81 82 LYS A CA 1
ATOM 657 C C . LYS A 1 82 ? 5.758 8.111 1.360 1.00 92.81 82 LYS A C 1
ATOM 659 O O . LYS A 1 82 ? 5.088 8.188 2.390 1.00 92.81 82 LYS A O 1
ATOM 664 N N . ARG A 1 83 ? 6.645 9.049 1.011 1.00 94.06 83 ARG A N 1
ATOM 665 C CA . ARG A 1 83 ? 6.941 10.223 1.848 1.00 94.06 83 ARG A CA 1
ATOM 666 C C . ARG A 1 83 ? 5.714 11.115 2.039 1.00 94.06 83 ARG A C 1
ATOM 668 O O . ARG A 1 83 ? 5.476 11.597 3.145 1.00 94.06 83 ARG A O 1
ATOM 675 N N . ILE A 1 84 ? 4.923 11.321 0.985 1.00 94.75 84 ILE A N 1
ATOM 676 C CA . ILE A 1 84 ? 3.673 12.092 1.056 1.00 94.75 84 ILE A CA 1
ATOM 677 C C . ILE A 1 84 ? 2.707 11.440 2.047 1.00 94.75 84 ILE A C 1
ATOM 679 O O . ILE A 1 84 ? 2.169 12.131 2.913 1.00 94.75 84 ILE A O 1
ATOM 683 N N . PHE A 1 85 ? 2.527 10.117 1.972 1.00 91.88 85 PHE A N 1
ATOM 684 C CA . PHE A 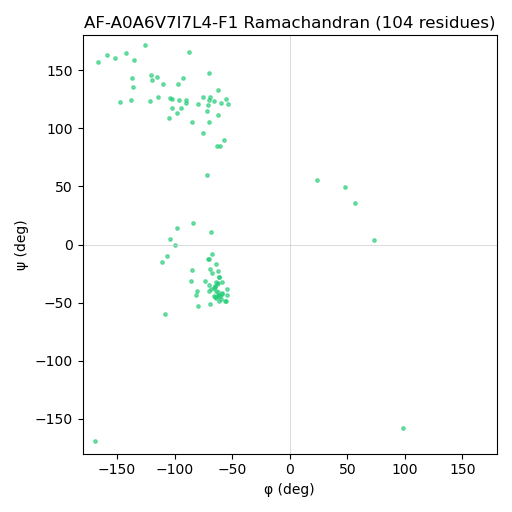1 85 ? 1.695 9.394 2.931 1.00 91.88 85 PHE A CA 1
ATOM 685 C C . PHE A 1 85 ? 2.215 9.524 4.363 1.00 91.88 85 PHE A C 1
ATOM 687 O O . PHE A 1 85 ? 1.419 9.779 5.260 1.00 91.88 85 PHE A O 1
ATOM 694 N N . GLU A 1 86 ? 3.521 9.385 4.601 1.00 88.12 86 GLU A N 1
ATOM 695 C CA . GLU A 1 86 ? 4.108 9.523 5.942 1.00 88.12 86 GLU A CA 1
ATOM 696 C C . GLU A 1 86 ? 3.829 10.901 6.555 1.00 88.12 86 GLU A C 1
ATOM 698 O O . GLU A 1 86 ? 3.426 10.982 7.717 1.00 88.12 86 GLU A O 1
ATOM 703 N N . VAL A 1 87 ? 3.9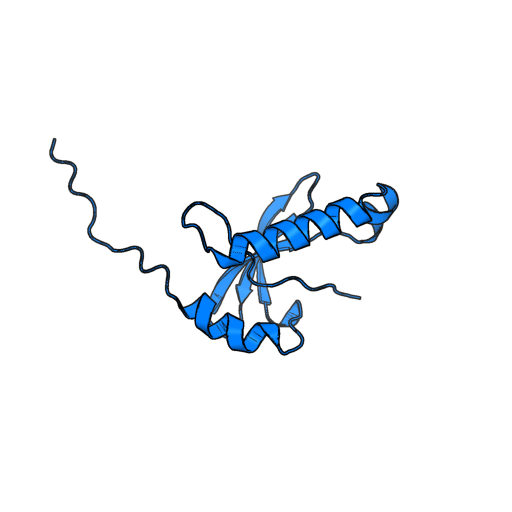59 11.973 5.766 1.00 89.88 87 VAL A N 1
ATOM 704 C CA . VAL A 1 87 ? 3.668 13.343 6.210 1.00 89.88 87 VAL A CA 1
ATOM 705 C C . VAL A 1 87 ? 2.169 13.549 6.439 1.00 89.88 87 VAL A C 1
ATOM 707 O O . VAL A 1 87 ? 1.773 13.986 7.518 1.00 89.88 87 VAL A O 1
ATOM 710 N N . ALA A 1 88 ? 1.315 13.202 5.473 1.00 88.88 88 ALA A N 1
ATOM 711 C CA . ALA A 1 88 ? -0.135 13.408 5.573 1.00 88.88 88 ALA A CA 1
ATOM 712 C C . ALA A 1 88 ? -0.770 12.618 6.732 1.00 88.88 88 ALA A C 1
ATOM 714 O O . ALA A 1 88 ? -1.710 13.071 7.389 1.00 88.88 88 ALA A O 1
ATOM 715 N N . ASN A 1 89 ? -0.216 11.444 7.031 1.00 86.50 89 ASN A N 1
ATOM 716 C CA . ASN A 1 89 ? -0.685 10.562 8.091 1.00 86.50 89 ASN A CA 1
ATOM 717 C C . ASN A 1 89 ? -0.420 11.109 9.510 1.00 86.50 89 ASN A C 1
ATOM 719 O O . ASN A 1 89 ? -1.008 10.611 10.474 1.00 86.50 89 ASN A O 1
ATOM 723 N N . THR A 1 90 ? 0.412 12.152 9.658 1.00 84.75 90 THR A N 1
ATOM 724 C CA . THR A 1 90 ? 0.596 12.864 10.939 1.00 84.75 90 THR A CA 1
ATOM 725 C C . THR A 1 90 ? -0.683 13.570 11.393 1.00 84.75 90 THR A C 1
ATOM 727 O O . THR A 1 90 ? -0.996 13.565 12.582 1.00 84.75 90 THR A O 1
ATOM 730 N N . THR A 1 91 ? -1.463 14.110 10.450 1.00 85.62 91 THR A N 1
ATOM 731 C CA . THR A 1 91 ? -2.709 14.846 10.720 1.00 85.62 91 THR A CA 1
ATOM 732 C C . THR A 1 91 ? -3.923 13.928 10.859 1.00 85.62 91 THR A C 1
ATOM 734 O O . THR A 1 91 ? -4.910 14.322 11.473 1.00 85.62 91 THR A O 1
ATOM 737 N N . ARG A 1 92 ? -3.871 12.703 10.312 1.00 82.06 92 ARG A N 1
ATOM 738 C CA . ARG A 1 92 ? -4.984 11.732 10.339 1.00 82.06 92 ARG A CA 1
ATOM 739 C C . ARG A 1 92 ? -6.327 12.328 9.922 1.00 82.06 92 ARG A C 1
ATOM 741 O O . ARG A 1 92 ? -7.349 12.173 10.589 1.00 82.06 92 ARG A O 1
ATOM 748 N N . HIS A 1 93 ? -6.316 13.017 8.793 1.00 85.69 93 HIS A N 1
ATOM 749 C CA . HIS A 1 93 ? -7.506 13.694 8.314 1.00 85.69 93 HIS A CA 1
ATOM 750 C C . HIS A 1 93 ? -8.638 12.683 8.026 1.00 85.69 93 HIS A C 1
ATOM 752 O O . HIS A 1 93 ? -8.383 11.683 7.351 1.00 85.69 93 HIS A O 1
ATOM 758 N N . PRO A 1 94 ? -9.885 12.922 8.480 1.00 89.31 94 PRO A N 1
ATOM 759 C CA . PRO A 1 94 ? -10.980 11.947 8.383 1.00 89.31 94 PRO A CA 1
ATOM 760 C C . PRO A 1 94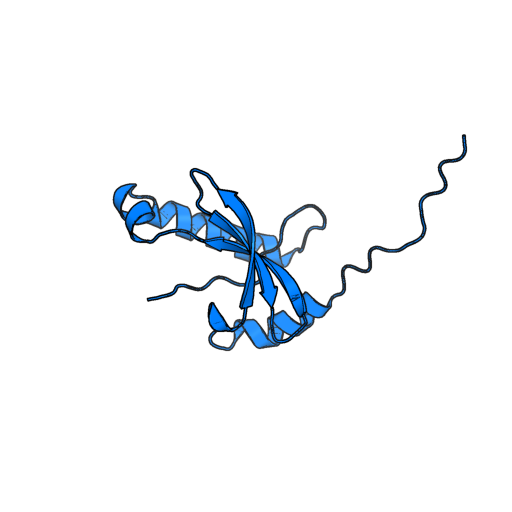 ? -11.395 11.612 6.943 1.00 89.31 94 PRO A C 1
ATOM 762 O O . PRO A 1 94 ? -12.050 10.599 6.713 1.00 89.31 94 PRO A O 1
ATOM 765 N N . PHE A 1 95 ? -11.005 12.442 5.973 1.00 94.44 95 PHE A N 1
ATOM 766 C CA . PHE A 1 95 ? -11.285 12.235 4.548 1.00 94.44 95 PHE A CA 1
ATOM 767 C C . PHE A 1 95 ? -10.077 11.732 3.746 1.00 94.44 95 PHE A C 1
ATOM 769 O O . PHE A 1 95 ? -10.164 11.619 2.527 1.00 94.44 95 PHE A O 1
ATOM 776 N N . LEU A 1 96 ? -8.951 11.442 4.406 1.00 89.62 96 LEU A N 1
ATOM 777 C CA . LEU A 1 96 ? -7.782 10.841 3.770 1.00 89.62 96 LEU A CA 1
ATOM 778 C C . LEU A 1 96 ? -7.594 9.405 4.248 1.00 89.62 96 LEU A C 1
ATOM 780 O O . LEU A 1 96 ? -7.701 9.097 5.436 1.00 89.62 96 LEU A O 1
ATOM 784 N N . VAL A 1 97 ? -7.262 8.524 3.307 1.00 92.69 97 VAL A N 1
ATOM 785 C CA . VAL A 1 97 ? -6.815 7.174 3.646 1.00 92.69 97 VAL A CA 1
ATOM 786 C C . VAL A 1 97 ? -5.436 7.280 4.283 1.00 92.69 97 VAL A C 1
ATOM 788 O O . VAL A 1 97 ? -4.506 7.847 3.714 1.00 92.69 97 VAL A O 1
ATOM 791 N N . ASN A 1 98 ? -5.320 6.726 5.482 1.00 90.44 98 ASN A N 1
ATOM 792 C CA . ASN A 1 98 ? -4.117 6.793 6.293 1.00 90.44 98 ASN A CA 1
ATOM 793 C C . ASN A 1 98 ? -3.219 5.577 6.037 1.00 90.44 98 ASN A C 1
ATOM 795 O O . ASN A 1 98 ? -3.704 4.456 5.872 1.00 90.44 98 ASN A O 1
ATOM 799 N N . LEU A 1 99 ? -1.903 5.786 6.045 1.00 91.25 99 LEU A N 1
ATOM 800 C CA . LEU A 1 99 ? -0.929 4.707 5.896 1.00 91.25 99 LEU A CA 1
ATOM 801 C C . LEU A 1 99 ? -0.746 3.976 7.233 1.00 91.25 99 LEU A C 1
ATOM 803 O O . LEU A 1 99 ? -0.354 4.577 8.230 1.00 91.25 99 LEU A O 1
ATOM 807 N N . PHE A 1 100 ? -1.005 2.673 7.277 1.00 88.94 100 PHE A N 1
ATOM 808 C CA . PHE A 1 100 ? -0.725 1.885 8.482 1.00 88.94 100 PHE A CA 1
ATOM 809 C C . PHE A 1 100 ? 0.761 1.526 8.582 1.00 88.94 100 PHE A C 1
ATOM 811 O O . PHE A 1 100 ? 1.408 1.829 9.582 1.00 88.94 100 PHE A O 1
ATOM 818 N N . ALA A 1 101 ? 1.299 0.931 7.518 1.00 89.25 101 ALA A N 1
ATOM 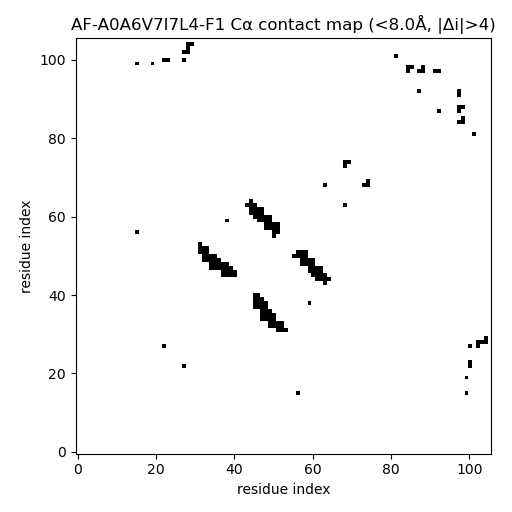819 C CA . ALA A 1 101 ? 2.691 0.528 7.399 1.00 89.25 101 ALA A CA 1
ATOM 820 C C . ALA A 1 101 ? 3.084 0.376 5.924 1.00 89.25 101 ALA A C 1
ATOM 822 O O . ALA A 1 101 ? 2.223 0.242 5.054 1.00 89.25 101 ALA A O 1
ATOM 823 N N . CYS A 1 102 ? 4.389 0.358 5.659 1.00 91.44 102 CYS A N 1
ATOM 824 C CA . CYS A 1 102 ? 4.964 0.093 4.346 1.00 91.44 102 CYS A CA 1
ATOM 825 C C . CYS A 1 102 ? 6.176 -0.828 4.518 1.00 91.44 102 CYS A C 1
ATOM 827 O O . CYS A 1 102 ? 7.100 -0.494 5.257 1.00 91.44 102 CYS A O 1
ATOM 829 N N . PHE A 1 103 ? 6.184 -1.965 3.828 1.00 92.69 103 PHE A N 1
ATOM 830 C CA . PHE A 1 103 ? 7.260 -2.955 3.875 1.00 92.69 103 PHE A CA 1
ATOM 831 C C . PHE A 1 103 ? 7.487 -3.555 2.485 1.00 92.69 103 PHE A C 1
ATOM 833 O O . PHE A 1 103 ? 6.657 -3.410 1.588 1.00 92.69 103 PHE A O 1
ATOM 840 N N . GLN A 1 104 ? 8.623 -4.223 2.314 1.00 92.06 104 GLN A N 1
ATOM 841 C CA . GLN A 1 104 ? 8.976 -4.950 1.098 1.00 92.06 104 GLN A CA 1
ATOM 842 C C . GLN A 1 104 ? 9.193 -6.424 1.434 1.00 92.06 104 GLN A C 1
ATOM 844 O O . GLN A 1 104 ? 9.674 -6.743 2.519 1.00 92.06 104 GLN A O 1
ATOM 849 N N . THR A 1 105 ? 8.840 -7.310 0.510 1.00 90.38 105 THR A N 1
ATOM 850 C CA . THR A 1 105 ? 9.275 -8.712 0.548 1.00 90.38 105 THR A CA 1
ATOM 851 C C . THR A 1 105 ? 10.620 -8.836 -0.160 1.00 90.38 105 THR A C 1
ATOM 853 O O . THR A 1 105 ? 11.017 -7.898 -0.864 1.00 90.38 105 THR A O 1
ATOM 856 N N . GLU A 1 106 ? 11.316 -9.960 0.012 1.00 77.88 106 GLU A N 1
ATOM 857 C CA . GLU A 1 106 ? 12.426 -10.320 -0.882 1.00 77.88 106 GLU A CA 1
ATOM 858 C C . GLU A 1 106 ? 11.935 -10.390 -2.336 1.00 77.88 106 GLU A C 1
ATOM 860 O O . GLU A 1 106 ? 10.810 -10.899 -2.570 1.00 77.88 106 GLU A O 1
#

Mean predicted aligned error: 9.05 Å